Protein AF-A0A382FDY1-F1 (afdb_monomer)

Nearest PDB structures (foldseek):
  7odt-assembly1_a  TM=3.622E-01  e=5.171E+00  Homo sapiens
  6vmi-assembly1_a  TM=3.406E-01  e=9.171E+00  Homo sapiens

Mean predicted aligned error: 8.34 Å

Secondary structure (DSSP, 8-state):
---HHHHHHHEEEEEEE-TTT--EEEEEEEPTTSEEEEEE-TTS-EEEEEESSTT-TTS-GGGGTEEE-TTT--EEE---SS---TTT-GGGT--

Structure (mmCIF, N/CA/C/O backbone):
data_AF-A0A382FDY1-F1
#
_entry.id   AF-A0A382FDY1-F1
#
loop_
_atom_site.group_PDB
_atom_site.id
_atom_site.type_symbol
_atom_site.label_atom_id
_atom_site.label_alt_id
_atom_site.label_comp_id
_atom_site.label_asym_id
_atom_site.label_entity_id
_atom_site.label_seq_id
_atom_site.pdbx_PDB_ins_code
_atom_site.Cartn_x
_atom_site.Cartn_y
_atom_site.Cartn_z
_atom_site.occupancy
_atom_site.B_iso_or_equiv
_atom_site.auth_seq_id
_atom_site.auth_comp_id
_atom_site.auth_asym_id
_atom_site.auth_atom_id
_atom_site.pdbx_PDB_model_num
ATOM 1 N N . MET A 1 1 ? 7.633 8.454 11.822 1.00 66.94 1 MET A N 1
ATOM 2 C CA . MET A 1 1 ? 6.300 8.075 11.308 1.00 66.94 1 MET A CA 1
ATOM 3 C C . MET A 1 1 ? 5.737 9.283 10.586 1.00 66.94 1 MET A C 1
ATOM 5 O O . MET A 1 1 ? 6.012 10.385 11.045 1.00 66.94 1 MET A O 1
ATOM 9 N N . LEU A 1 2 ? 5.038 9.087 9.467 1.00 81.50 2 LEU A N 1
ATOM 10 C CA . LEU A 1 2 ? 4.364 10.179 8.758 1.00 81.50 2 LEU A CA 1
ATOM 11 C C . LEU A 1 2 ? 3.228 10.742 9.616 1.00 81.50 2 LEU A C 1
ATOM 13 O O . LEU A 1 2 ? 2.592 9.990 10.354 1.00 81.50 2 LEU A O 1
ATOM 17 N N . SER A 1 3 ? 2.989 12.044 9.511 1.00 87.31 3 SER A N 1
ATOM 18 C CA . SER A 1 3 ? 1.812 12.695 10.086 1.00 87.31 3 SER A CA 1
ATOM 19 C C . SER A 1 3 ? 0.537 12.318 9.324 1.00 87.31 3 SER A C 1
ATOM 21 O O . SER A 1 3 ? 0.592 11.932 8.154 1.00 87.31 3 SER A O 1
ATOM 23 N N . ASP A 1 4 ? -0.627 12.488 9.954 1.00 85.00 4 ASP A N 1
ATOM 24 C CA . ASP A 1 4 ? -1.921 12.196 9.320 1.00 85.00 4 ASP A CA 1
ATOM 25 C C . ASP A 1 4 ? -2.128 13.011 8.032 1.00 85.00 4 ASP A C 1
ATOM 27 O O . ASP A 1 4 ? -2.573 12.479 7.017 1.00 85.00 4 ASP A O 1
ATOM 31 N N . GLN A 1 5 ? -1.688 14.275 8.015 1.00 86.69 5 GLN A N 1
ATOM 32 C CA . GLN A 1 5 ? -1.743 15.125 6.820 1.00 86.69 5 GLN A CA 1
ATOM 33 C C . GLN A 1 5 ? -0.877 14.587 5.674 1.00 86.69 5 GLN A C 1
ATOM 35 O O . GLN A 1 5 ? -1.263 14.668 4.508 1.00 86.69 5 GLN A O 1
ATOM 40 N N . GLU A 1 6 ? 0.302 14.041 5.974 1.00 89.31 6 GLU A N 1
ATOM 41 C CA . GLU A 1 6 ? 1.164 13.418 4.966 1.00 89.31 6 GLU A CA 1
ATOM 42 C C . GLU A 1 6 ? 0.548 12.116 4.450 1.00 89.31 6 GLU A C 1
ATOM 44 O O . GLU A 1 6 ? 0.539 11.877 3.240 1.00 89.31 6 GLU A O 1
ATOM 49 N N . LEU A 1 7 ? -0.033 11.306 5.340 1.00 89.38 7 LEU A N 1
ATOM 50 C CA . LEU A 1 7 ? -0.730 10.074 4.974 1.00 89.38 7 LEU A CA 1
ATOM 51 C C . LEU A 1 7 ? -1.925 10.355 4.062 1.00 89.38 7 LEU A C 1
ATOM 53 O O . LEU A 1 7 ? -2.046 9.723 3.014 1.00 89.38 7 LEU A O 1
ATOM 57 N N . GLU A 1 8 ? -2.761 11.344 4.367 1.00 88.94 8 GLU A N 1
ATOM 58 C CA . GLU A 1 8 ? -3.900 11.730 3.521 1.00 88.94 8 GLU A CA 1
ATOM 59 C C . GLU A 1 8 ? -3.480 12.164 2.111 1.00 88.94 8 GLU A C 1
ATOM 61 O O . GLU A 1 8 ? -4.222 11.991 1.133 1.00 88.94 8 GLU A O 1
ATOM 66 N N . GLN A 1 9 ? -2.268 12.701 1.953 1.00 89.62 9 GLN A N 1
ATOM 67 C CA . GLN A 1 9 ? -1.763 13.102 0.646 1.00 89.62 9 GLN A CA 1
ATOM 68 C C . GLN A 1 9 ? -1.474 11.911 -0.265 1.00 89.62 9 GLN A C 1
ATOM 70 O O . GLN A 1 9 ? -1.784 12.001 -1.463 1.00 89.62 9 GLN A O 1
ATOM 75 N N . ILE A 1 10 ? -0.931 10.822 0.281 1.00 89.88 10 ILE A N 1
ATOM 76 C CA . ILE A 1 10 ? -0.435 9.670 -0.487 1.00 89.88 10 ILE A CA 1
ATOM 77 C C . ILE A 1 10 ? -1.307 8.418 -0.367 1.00 89.88 10 ILE A C 1
ATOM 79 O O . ILE A 1 10 ? -1.254 7.572 -1.260 1.00 89.88 10 ILE A O 1
ATOM 83 N N . CYS A 1 11 ? -2.159 8.319 0.654 1.00 89.69 11 CYS A N 1
ATOM 84 C CA . CYS A 1 11 ? -2.933 7.126 0.989 1.00 89.69 11 CYS A CA 1
ATOM 85 C C . CYS A 1 11 ? -4.451 7.333 0.905 1.00 89.69 11 CYS A C 1
ATOM 87 O O . CYS A 1 11 ? -4.973 8.447 0.906 1.00 89.69 11 CYS A O 1
ATOM 89 N N . ARG A 1 12 ? -5.169 6.216 0.810 1.00 86.88 12 ARG A N 1
ATOM 90 C CA . ARG A 1 12 ? -6.597 6.079 1.105 1.00 86.88 12 ARG A CA 1
ATOM 91 C C . ARG A 1 12 ? -6.737 5.256 2.381 1.00 86.88 12 ARG A C 1
ATOM 93 O O . ARG A 1 12 ? -5.945 4.337 2.593 1.00 86.88 12 ARG A O 1
ATOM 100 N N . VAL A 1 13 ? -7.745 5.573 3.182 1.00 85.94 13 VAL A N 1
ATOM 101 C CA . VAL A 1 13 ? -8.085 4.820 4.392 1.00 85.94 13 VAL A CA 1
ATOM 102 C C . VAL A 1 13 ? -9.137 3.773 4.042 1.00 85.94 13 VAL A C 1
ATOM 104 O O . VAL A 1 13 ? -10.125 4.086 3.377 1.00 85.94 13 VAL A O 1
ATOM 107 N N . TYR A 1 14 ? -8.912 2.538 4.475 1.00 80.44 14 TYR A N 1
ATOM 108 C CA . TYR A 1 14 ? -9.861 1.438 4.360 1.00 80.44 14 TYR A CA 1
ATOM 109 C C . TYR A 1 14 ? -10.179 0.895 5.745 1.00 80.44 14 TYR A C 1
ATOM 111 O O . TYR A 1 14 ? -9.271 0.614 6.523 1.00 80.44 14 TYR A O 1
ATOM 119 N N . LYS A 1 15 ? -11.465 0.691 6.011 1.00 82.94 15 LYS A N 1
ATOM 120 C CA . LYS A 1 15 ? -11.935 -0.056 7.174 1.00 82.94 15 LYS A CA 1
ATOM 121 C C . LYS A 1 15 ? -11.884 -1.536 6.858 1.00 82.94 15 LYS A C 1
ATOM 123 O O . LYS A 1 15 ? -12.538 -1.979 5.914 1.00 82.94 15 LYS A O 1
ATOM 128 N N . ILE A 1 16 ? -11.089 -2.282 7.615 1.00 78.44 16 ILE A N 1
ATOM 129 C CA . ILE A 1 16 ? -10.927 -3.723 7.421 1.00 78.44 16 ILE A CA 1
ATOM 130 C C . ILE A 1 16 ? -11.220 -4.429 8.732 1.00 78.44 16 ILE A C 1
ATOM 132 O O . ILE A 1 16 ? -10.802 -4.000 9.809 1.00 78.44 16 ILE A O 1
ATOM 136 N N . ILE A 1 17 ? -11.946 -5.534 8.614 1.00 81.94 17 ILE A N 1
ATOM 137 C CA . ILE A 1 17 ? -12.278 -6.411 9.726 1.00 81.94 17 ILE A CA 1
ATOM 138 C C . ILE A 1 17 ? -11.200 -7.488 9.805 1.00 81.94 17 ILE A C 1
ATOM 140 O O . ILE A 1 17 ? -10.919 -8.177 8.825 1.00 81.94 17 ILE A O 1
ATOM 144 N N . CYS A 1 18 ? -10.589 -7.650 10.977 1.00 81.19 18 CYS A N 1
ATOM 145 C CA . CYS A 1 18 ? -9.626 -8.722 11.191 1.00 81.19 18 CYS A CA 1
ATOM 146 C C . CYS A 1 18 ? -10.317 -10.094 11.052 1.00 81.19 18 CYS A C 1
ATOM 148 O O . CYS A 1 18 ? -11.260 -10.361 11.797 1.00 81.19 18 CYS A O 1
ATOM 150 N N . PRO A 1 19 ? -9.831 -11.010 10.195 1.00 77.38 19 PRO A N 1
ATOM 151 C CA . PRO A 1 19 ? -10.480 -12.307 9.999 1.00 77.38 19 PRO A CA 1
ATOM 152 C C . 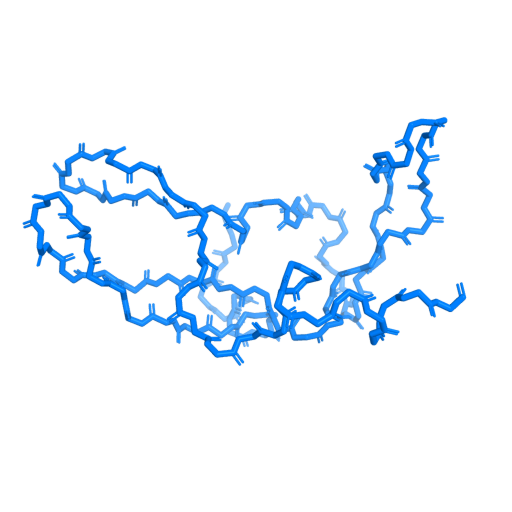PRO A 1 19 ? -10.371 -13.232 11.223 1.00 77.38 19 PRO A C 1
ATOM 154 O O . PRO A 1 19 ? -11.145 -14.173 11.348 1.00 77.38 19 PRO A O 1
ATOM 157 N N . VAL A 1 20 ? -9.424 -12.969 12.133 1.00 79.88 20 VAL A N 1
ATOM 158 C CA . VAL A 1 20 ? -9.170 -13.807 13.315 1.00 79.88 20 VAL A CA 1
ATOM 159 C C . VAL A 1 20 ? -10.015 -13.373 14.510 1.00 79.88 20 VAL A C 1
ATOM 161 O O . VAL A 1 20 ? -10.704 -14.189 15.112 1.00 79.88 20 VAL A O 1
ATOM 164 N N . CYS A 1 21 ? -9.960 -12.091 14.880 1.00 85.69 21 CYS A N 1
ATOM 165 C CA . CYS A 1 21 ? -10.610 -11.584 16.094 1.00 85.69 21 CYS A CA 1
ATOM 166 C C . CYS A 1 2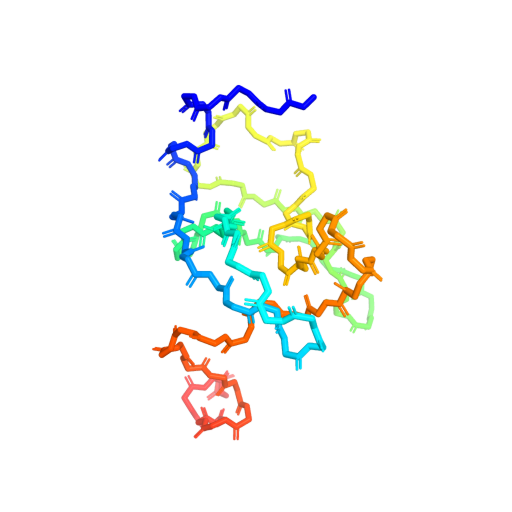1 ? -11.775 -10.621 15.827 1.00 85.69 21 CYS A C 1
ATOM 168 O O . CYS A 1 21 ? -12.325 -10.067 16.782 1.00 85.69 21 CYS A O 1
ATOM 170 N N . GLN A 1 22 ? -12.123 -10.409 14.552 1.00 84.06 22 GLN A N 1
ATOM 171 C CA . GLN A 1 22 ? -13.248 -9.595 14.073 1.00 84.06 22 GLN A CA 1
ATOM 172 C C . GLN A 1 22 ? -13.230 -8.121 14.505 1.00 84.06 22 GLN A C 1
ATOM 174 O O . GLN A 1 22 ? -14.222 -7.416 14.357 1.00 84.06 22 GLN A O 1
ATOM 179 N N . SER A 1 23 ? -12.102 -7.619 15.010 1.00 84.44 23 SER A N 1
ATOM 180 C CA . SER A 1 23 ? -11.949 -6.194 15.300 1.00 84.44 23 SER A CA 1
ATOM 181 C C . SER A 1 23 ? -11.850 -5.390 14.007 1.00 84.44 23 SER A C 1
ATOM 183 O O . SER A 1 23 ? -11.075 -5.754 13.119 1.00 84.44 23 SER A O 1
ATOM 185 N N . GLU A 1 24 ? -12.565 -4.275 13.943 1.00 83.75 24 GLU A N 1
ATOM 186 C CA . GLU A 1 24 ? -12.432 -3.280 12.882 1.00 83.75 24 GLU A CA 1
ATOM 187 C C . GLU A 1 24 ? -11.239 -2.358 13.163 1.00 83.75 24 GLU A C 1
ATOM 189 O O . GLU A 1 24 ? -11.020 -1.942 14.304 1.00 83.75 24 GLU A O 1
ATOM 194 N N . ALA A 1 25 ? -10.462 -2.049 12.127 1.00 81.81 25 ALA A N 1
ATOM 195 C CA . ALA A 1 25 ? -9.413 -1.041 12.184 1.00 81.81 25 ALA A CA 1
ATOM 196 C C . ALA A 1 25 ? -9.287 -0.299 10.848 1.00 81.81 25 ALA A C 1
ATOM 198 O O . ALA A 1 25 ? -9.602 -0.838 9.781 1.00 81.81 25 ALA A O 1
ATOM 199 N N . ASP A 1 26 ? -8.804 0.938 10.936 1.00 85.31 26 ASP A N 1
ATOM 200 C CA . ASP A 1 26 ? -8.496 1.780 9.787 1.00 85.31 26 ASP A CA 1
ATOM 201 C C . ASP A 1 26 ? -7.079 1.482 9.289 1.00 85.31 26 ASP A C 1
ATOM 203 O O . ASP A 1 26 ? -6.109 1.510 10.050 1.00 85.31 26 ASP A O 1
ATOM 207 N N . PHE A 1 27 ? -6.948 1.220 7.991 1.00 83.00 27 PHE A N 1
ATOM 208 C CA . PHE A 1 27 ? -5.673 0.924 7.349 1.00 83.00 27 PHE A CA 1
ATOM 209 C C . PHE A 1 27 ? -5.390 1.876 6.194 1.00 83.00 27 PHE A C 1
ATOM 211 O O . PHE A 1 27 ? -6.218 2.089 5.306 1.00 83.00 27 PHE A O 1
ATOM 218 N N . HIS A 1 28 ? -4.174 2.416 6.189 1.00 86.75 28 HIS A N 1
ATOM 219 C CA . HIS A 1 28 ? -3.683 3.305 5.147 1.00 86.75 28 HIS A CA 1
ATOM 220 C C . HIS A 1 28 ? -3.060 2.499 4.012 1.00 86.75 28 HIS A C 1
ATOM 222 O O . HIS A 1 28 ? -2.116 1.740 4.223 1.00 86.75 28 HIS A O 1
ATOM 228 N N . ARG A 1 29 ? -3.540 2.718 2.789 1.00 84.88 29 ARG A N 1
ATOM 229 C CA . ARG A 1 29 ? -2.951 2.136 1.580 1.00 84.88 29 ARG A CA 1
ATOM 230 C C . ARG A 1 29 ? -2.633 3.213 0.563 1.00 84.88 29 ARG A C 1
ATOM 232 O O . ARG A 1 29 ? -3.440 4.117 0.360 1.00 84.88 29 ARG A O 1
ATOM 239 N N . LEU A 1 30 ? -1.508 3.081 -0.135 1.00 87.81 30 LEU A N 1
ATOM 240 C CA . LEU A 1 30 ? -1.114 4.030 -1.175 1.00 87.81 30 LEU A CA 1
ATOM 241 C C . LEU A 1 30 ? -2.194 4.204 -2.248 1.00 87.81 30 LEU A C 1
ATOM 243 O O . LEU A 1 30 ? -2.816 3.247 -2.719 1.00 87.81 30 LEU A O 1
ATOM 247 N N . LYS A 1 31 ? -2.388 5.455 -2.669 1.00 87.06 31 LYS A N 1
ATOM 248 C CA . LYS A 1 31 ? -3.159 5.801 -3.863 1.00 87.06 31 LYS A CA 1
ATOM 249 C C . LYS A 1 31 ? -2.503 5.164 -5.089 1.00 87.06 31 LYS A C 1
ATOM 251 O O . LYS A 1 31 ? -1.302 4.892 -5.123 1.00 87.06 31 LYS A O 1
ATOM 256 N N . ARG A 1 32 ? -3.313 4.942 -6.123 1.00 81.56 32 ARG A N 1
ATOM 257 C CA . ARG A 1 32 ? -2.850 4.392 -7.398 1.00 81.56 32 ARG A CA 1
ATOM 258 C C . ARG A 1 32 ? -1.665 5.203 -7.931 1.00 81.56 32 ARG A C 1
ATOM 260 O O . ARG A 1 32 ? -1.736 6.425 -7.954 1.00 81.56 32 ARG A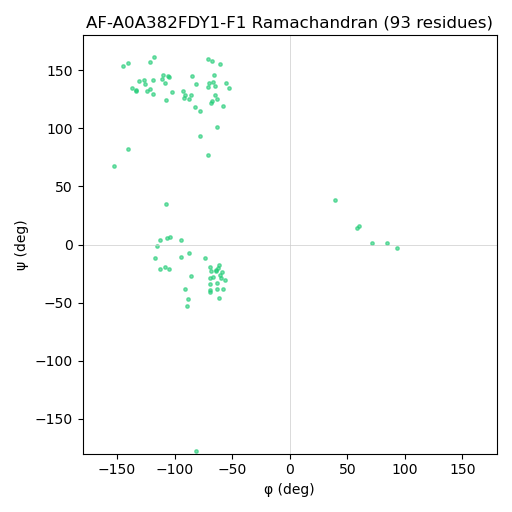 O 1
ATOM 267 N N . ASP A 1 33 ? -0.631 4.499 -8.397 1.00 82.00 33 ASP A N 1
ATOM 268 C CA . ASP A 1 33 ? 0.553 5.076 -9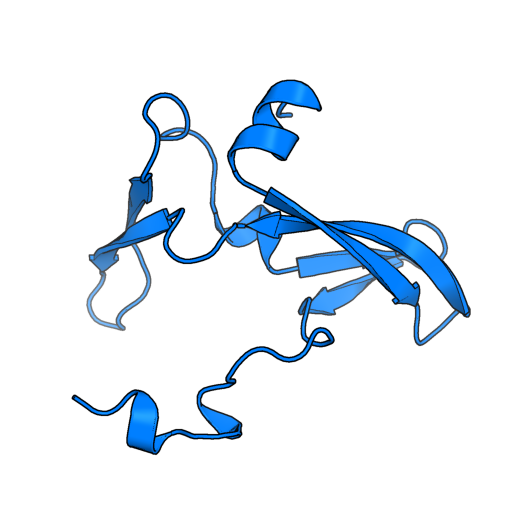.047 1.00 82.00 33 ASP A CA 1
ATOM 269 C C . ASP A 1 33 ? 1.362 6.064 -8.185 1.00 82.00 33 ASP A C 1
ATOM 271 O O . ASP A 1 33 ? 2.229 6.764 -8.706 1.00 82.00 33 ASP A O 1
ATOM 275 N N . MET A 1 34 ? 1.134 6.076 -6.865 1.00 89.31 34 MET A N 1
ATOM 276 C CA . MET A 1 34 ? 1.796 7.000 -5.944 1.00 89.31 34 MET A CA 1
ATOM 277 C C . MET A 1 34 ? 3.290 6.710 -5.768 1.00 89.31 34 MET A C 1
ATOM 279 O O . MET A 1 34 ? 4.076 7.639 -5.612 1.00 89.31 34 MET A O 1
ATOM 283 N N . ALA A 1 35 ? 3.685 5.439 -5.824 1.00 89.38 35 ALA A N 1
ATOM 284 C CA . ALA A 1 35 ? 5.077 5.010 -5.815 1.00 89.38 35 ALA A CA 1
ATOM 285 C C . ALA A 1 35 ? 5.288 3.958 -6.907 1.00 89.38 35 ALA A C 1
ATOM 287 O O . ALA A 1 35 ? 4.494 3.024 -7.045 1.00 89.38 35 ALA A O 1
ATOM 288 N N . ARG A 1 36 ? 6.353 4.107 -7.698 1.00 87.06 36 ARG A N 1
ATOM 289 C CA . ARG A 1 36 ? 6.733 3.153 -8.751 1.00 87.06 36 ARG A CA 1
ATOM 290 C C . ARG A 1 36 ? 8.208 2.807 -8.647 1.00 87.06 36 ARG A C 1
ATOM 292 O O . ARG A 1 36 ? 9.029 3.686 -8.398 1.00 87.06 36 ARG A O 1
ATOM 299 N N . ALA A 1 37 ? 8.543 1.541 -8.867 1.00 87.75 37 ALA A N 1
ATOM 300 C CA . ALA A 1 37 ? 9.930 1.115 -8.964 1.00 87.75 37 ALA A CA 1
ATOM 301 C C . ALA A 1 37 ? 10.583 1.759 -10.197 1.00 87.75 37 ALA A C 1
ATOM 303 O O . ALA A 1 37 ? 10.036 1.688 -11.297 1.00 87.75 37 ALA A O 1
ATOM 304 N N . VAL A 1 38 ? 11.738 2.394 -10.010 1.00 90.25 38 VAL A N 1
ATOM 305 C CA . VAL A 1 38 ? 12.544 2.970 -11.106 1.00 90.25 38 VAL A CA 1
ATOM 306 C C . VAL A 1 38 ? 13.864 2.244 -11.306 1.00 90.25 38 VAL A C 1
ATOM 308 O O . VAL A 1 38 ? 14.441 2.299 -12.386 1.00 90.25 38 VAL A O 1
ATOM 311 N N . LYS A 1 39 ? 14.326 1.534 -10.277 1.00 89.31 39 LYS A N 1
ATOM 312 C CA . LYS A 1 39 ? 15.464 0.629 -10.362 1.00 89.31 39 LYS A CA 1
ATOM 313 C C . LYS A 1 39 ? 15.079 -0.673 -9.688 1.00 89.31 39 LYS A C 1
ATOM 315 O O . LYS A 1 39 ? 14.560 -0.644 -8.573 1.00 89.31 39 LYS A O 1
ATOM 320 N N . THR A 1 40 ? 15.347 -1.786 -10.351 1.00 89.88 40 THR A N 1
ATOM 321 C CA . THR A 1 40 ? 15.133 -3.132 -9.821 1.00 89.88 40 THR A CA 1
ATOM 322 C C . THR A 1 40 ? 16.443 -3.903 -9.815 1.00 89.88 40 THR A C 1
ATOM 324 O O . THR A 1 40 ? 17.373 -3.569 -10.553 1.00 89.88 40 THR A O 1
ATOM 327 N N . ALA A 1 41 ? 16.534 -4.917 -8.968 1.00 89.31 41 ALA A N 1
ATOM 328 C CA . ALA A 1 41 ? 17.611 -5.889 -9.034 1.00 89.31 41 ALA A CA 1
ATOM 329 C C . ALA A 1 41 ? 17.345 -6.962 -10.099 1.00 89.31 41 ALA A C 1
ATOM 331 O O . ALA A 1 41 ? 16.347 -6.905 -10.821 1.00 89.31 41 ALA A O 1
ATOM 332 N N . GLY A 1 42 ? 18.262 -7.928 -10.206 1.00 83.44 42 GLY A N 1
ATOM 333 C CA . GLY A 1 42 ? 18.227 -8.977 -11.229 1.00 83.44 42 GLY A CA 1
ATOM 334 C C . GLY A 1 42 ? 17.029 -9.928 -11.139 1.00 83.44 42 GLY A C 1
ATOM 335 O O . GLY A 1 42 ? 16.650 -10.510 -12.147 1.00 83.44 42 GLY A O 1
ATOM 336 N N . ASP A 1 43 ? 16.404 -10.051 -9.971 1.00 87.25 43 ASP A N 1
ATOM 337 C CA . ASP A 1 43 ? 15.175 -10.824 -9.733 1.00 87.25 43 ASP A CA 1
ATOM 338 C C . ASP A 1 43 ? 13.894 -9.970 -9.832 1.00 87.25 43 ASP A C 1
ATOM 340 O O . ASP A 1 43 ? 12.792 -10.450 -9.573 1.00 87.25 43 ASP A O 1
ATOM 344 N N . GL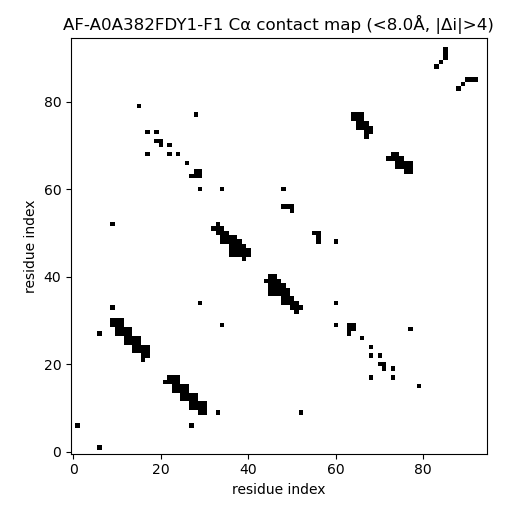Y A 1 44 ? 14.029 -8.693 -10.198 1.00 77.00 44 GLY A N 1
ATOM 345 C CA . GLY A 1 44 ? 12.917 -7.758 -10.303 1.00 77.00 44 GLY A CA 1
ATOM 346 C C . GLY A 1 44 ? 12.522 -7.074 -8.992 1.00 77.00 44 GLY A C 1
ATOM 347 O O . GLY A 1 44 ? 11.600 -6.252 -9.024 1.00 77.00 44 GLY A O 1
ATOM 348 N N . TYR A 1 45 ? 13.200 -7.319 -7.857 1.00 81.25 45 TYR A N 1
ATOM 349 C CA . TYR A 1 45 ? 12.866 -6.597 -6.624 1.00 81.25 45 TYR A CA 1
ATOM 350 C C . TYR A 1 45 ? 13.163 -5.091 -6.774 1.00 81.25 45 TYR A C 1
ATOM 352 O O . TYR A 1 45 ? 14.220 -4.724 -7.296 1.00 81.25 45 TYR A O 1
ATOM 360 N N . PRO A 1 46 ? 12.280 -4.182 -6.315 1.00 85.12 46 PRO A N 1
ATOM 361 C CA . PRO A 1 46 ? 12.547 -2.746 -6.369 1.00 85.12 46 PRO A CA 1
ATOM 362 C C . PRO A 1 46 ? 13.684 -2.322 -5.433 1.00 85.12 46 PRO A C 1
ATOM 364 O O . PRO A 1 46 ? 13.613 -2.528 -4.221 1.00 85.12 46 PRO A O 1
ATOM 367 N N . LEU A 1 47 ? 14.70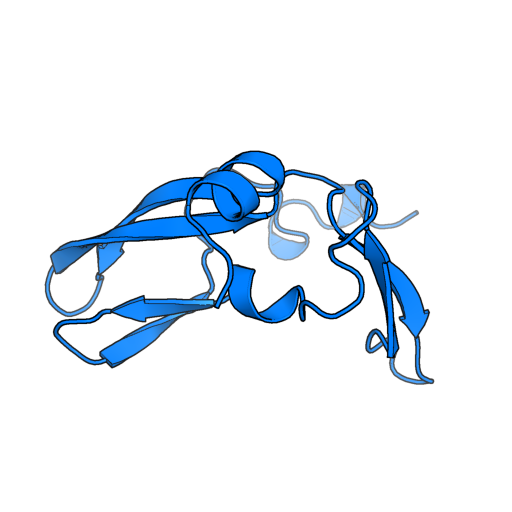4 -1.681 -6.001 1.00 87.12 47 LEU A N 1
ATOM 368 C CA . LEU A 1 47 ? 15.821 -1.049 -5.294 1.00 87.12 47 LEU A CA 1
ATOM 369 C C . LEU A 1 47 ? 15.547 0.420 -4.976 1.00 87.12 47 LEU A C 1
ATOM 371 O O . LEU A 1 47 ? 15.957 0.921 -3.935 1.00 87.12 47 LEU A O 1
ATOM 375 N N . VAL A 1 48 ? 14.897 1.120 -5.905 1.00 88.69 48 VAL A N 1
ATOM 376 C CA . VAL A 1 48 ? 14.598 2.548 -5.782 1.00 88.69 48 VAL A CA 1
ATOM 377 C C . VAL A 1 48 ? 13.177 2.786 -6.254 1.00 88.69 48 VAL A C 1
ATOM 379 O O . VAL A 1 48 ? 12.777 2.300 -7.319 1.00 88.69 48 VAL A O 1
ATOM 382 N N . TYR A 1 49 ? 12.441 3.575 -5.480 1.00 89.25 49 TYR A N 1
ATOM 383 C CA . TYR A 1 49 ? 11.111 4.043 -5.830 1.00 89.25 49 TYR A CA 1
ATOM 384 C C . TYR A 1 49 ? 11.150 5.513 -6.218 1.00 89.25 49 TYR A C 1
ATOM 386 O O . TYR A 1 49 ? 11.904 6.299 -5.654 1.00 89.25 49 TYR A O 1
ATOM 394 N N . LYS A 1 50 ? 10.303 5.878 -7.173 1.00 90.69 50 LYS A N 1
ATOM 395 C CA . LYS A 1 50 ? 9.959 7.263 -7.468 1.00 90.69 50 LYS A CA 1
ATOM 396 C C . LYS A 1 50 ? 8.546 7.519 -6.980 1.00 90.69 50 LYS A C 1
ATOM 398 O O . LYS A 1 50 ? 7.612 6.825 -7.397 1.00 90.69 50 LYS A O 1
ATOM 403 N N . TRP A 1 51 ? 8.407 8.529 -6.135 1.00 92.62 51 TRP A N 1
ATOM 404 C CA . TRP A 1 51 ? 7.119 9.002 -5.660 1.00 92.62 51 TRP A CA 1
ATOM 405 C C . TRP A 1 51 ? 6.498 9.990 -6.649 1.00 92.62 51 TRP A C 1
ATOM 407 O O . TRP A 1 51 ? 7.191 10.764 -7.312 1.00 92.62 51 TRP A O 1
ATOM 417 N N . GLN A 1 52 ? 5.172 9.955 -6.775 1.00 90.00 52 GLN A N 1
ATOM 418 C CA . GLN A 1 52 ? 4.423 10.910 -7.592 1.00 90.00 52 GLN A CA 1
ATOM 419 C C . GLN A 1 52 ? 4.448 12.315 -6.970 1.00 90.00 52 GLN A C 1
ATOM 421 O O . GLN A 1 52 ? 4.369 13.311 -7.689 1.00 90.00 52 GLN A O 1
ATOM 426 N N . LYS A 1 53 ? 4.564 12.391 -5.640 1.00 88.94 53 LYS A N 1
ATOM 427 C CA . LYS A 1 53 ? 4.746 13.631 -4.887 1.00 88.94 53 LYS A CA 1
ATOM 428 C C . LYS A 1 53 ? 6.170 13.715 -4.330 1.00 88.94 53 LYS A C 1
ATOM 430 O O . LYS A 1 53 ? 6.671 12.703 -3.845 1.00 88.94 53 LYS A O 1
ATOM 435 N N . PRO A 1 54 ? 6.807 14.896 -4.369 1.00 87.88 54 PRO A N 1
ATOM 436 C CA . PRO A 1 54 ? 8.107 15.095 -3.738 1.00 87.88 54 PRO A CA 1
ATOM 437 C C . PRO A 1 54 ? 7.993 14.999 -2.210 1.00 87.88 54 PRO A C 1
ATOM 439 O O . PRO A 1 54 ? 6.918 15.224 -1.655 1.00 87.88 54 PRO A O 1
ATOM 442 N N . GLY A 1 55 ? 9.107 14.701 -1.537 1.00 88.50 55 GLY A N 1
ATOM 443 C CA . GLY A 1 55 ? 9.195 14.702 -0.069 1.00 88.50 55 GLY A CA 1
ATOM 444 C C . GLY A 1 55 ? 8.946 13.349 0.602 1.00 88.50 55 GLY A C 1
ATOM 445 O O . GLY A 1 55 ? 9.105 13.241 1.811 1.00 88.50 55 GLY A O 1
ATOM 446 N N . PHE A 1 56 ? 8.622 12.308 -0.169 1.00 89.88 56 PHE A N 1
ATOM 447 C CA . PHE A 1 56 ? 8.377 10.953 0.343 1.00 89.88 56 PHE A CA 1
ATOM 448 C C . PHE A 1 56 ? 9.517 9.971 0.032 1.00 89.88 56 PHE A C 1
ATOM 450 O O . PHE A 1 56 ? 9.405 8.788 0.329 1.00 89.88 56 PHE A O 1
ATOM 457 N N . ASP A 1 57 ? 10.634 10.437 -0.536 1.00 86.44 57 ASP A N 1
ATOM 458 C CA . ASP A 1 57 ? 11.738 9.583 -1.007 1.00 86.44 57 ASP A CA 1
ATOM 459 C C . ASP A 1 57 ? 12.414 8.756 0.105 1.00 86.44 57 ASP A C 1
ATOM 461 O O . ASP A 1 57 ? 13.044 7.739 -0.178 1.00 86.44 57 ASP A O 1
ATOM 465 N N . SER A 1 58 ? 12.258 9.157 1.371 1.00 86.50 58 SER A N 1
ATOM 466 C CA . SER A 1 58 ? 12.735 8.425 2.554 1.00 86.50 58 SER A CA 1
ATOM 467 C C . SER A 1 58 ? 11.740 7.389 3.097 1.00 86.50 58 SER A C 1
ATOM 469 O O . SER A 1 58 ? 12.078 6.633 4.009 1.00 86.50 58 SER A O 1
ATOM 471 N N . VAL A 1 59 ? 10.516 7.347 2.569 1.00 88.31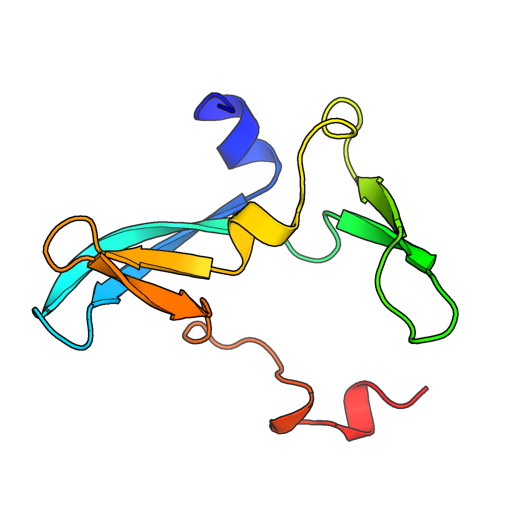 59 VAL A N 1
ATOM 472 C CA . VAL A 1 59 ? 9.452 6.442 3.012 1.00 88.31 59 VAL A CA 1
ATOM 473 C C . VAL A 1 59 ? 9.518 5.153 2.202 1.00 88.31 59 VAL A C 1
ATOM 475 O O . VAL A 1 59 ? 9.507 5.191 0.973 1.00 88.31 59 VAL A O 1
ATOM 478 N N . ASP A 1 60 ? 9.531 4.002 2.881 1.00 87.31 60 ASP A N 1
ATOM 479 C CA . ASP A 1 60 ? 9.424 2.700 2.217 1.00 87.31 60 ASP A CA 1
ATOM 480 C C . ASP A 1 60 ? 7.959 2.422 1.826 1.00 87.31 60 ASP A C 1
ATOM 482 O O . ASP A 1 60 ? 7.113 2.242 2.711 1.00 87.31 60 ASP A O 1
ATOM 486 N N . PRO A 1 61 ? 7.626 2.328 0.522 1.00 86.69 61 PRO A N 1
ATOM 487 C CA . PRO A 1 61 ? 6.266 2.040 0.073 1.00 86.69 61 PRO A CA 1
ATOM 488 C C . PRO A 1 61 ? 5.713 0.708 0.591 1.00 86.69 61 PRO A C 1
ATOM 490 O O . PRO A 1 61 ? 4.494 0.552 0.671 1.00 86.69 61 PRO A O 1
ATOM 493 N N . LYS A 1 62 ? 6.576 -0.256 0.947 1.00 82.81 62 LYS A N 1
ATOM 494 C CA . LYS A 1 62 ? 6.162 -1.586 1.429 1.00 82.81 62 LYS A CA 1
ATOM 495 C C . LYS A 1 62 ? 5.328 -1.518 2.710 1.00 82.81 62 LYS A C 1
ATOM 497 O O . LYS A 1 62 ? 4.472 -2.374 2.920 1.00 82.81 62 LYS A O 1
ATOM 502 N N . GLN A 1 63 ? 5.511 -0.466 3.511 1.00 83.75 63 GLN A N 1
ATOM 503 C CA . GLN A 1 63 ? 4.776 -0.240 4.760 1.00 83.75 63 GLN A CA 1
ATOM 504 C C . GLN A 1 63 ? 3.257 -0.092 4.560 1.00 83.75 63 GLN A C 1
ATOM 506 O O . GLN A 1 63 ? 2.503 -0.247 5.512 1.00 83.75 63 GLN A O 1
ATOM 511 N N . PHE A 1 64 ? 2.799 0.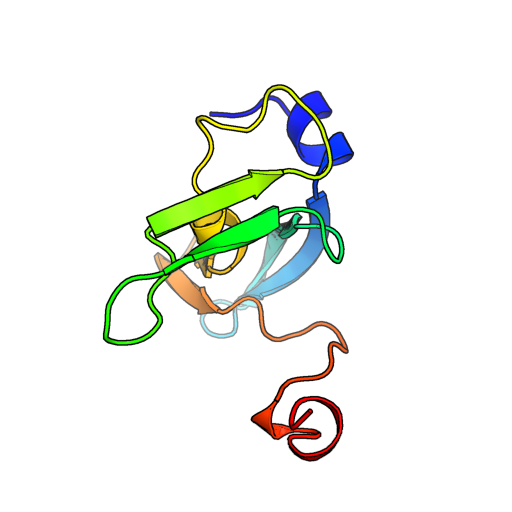172 3.332 1.00 85.56 64 PHE A N 1
ATOM 512 C CA . PHE A 1 64 ? 1.386 0.396 3.009 1.00 85.56 64 PHE A CA 1
ATOM 513 C C . PHE A 1 64 ? 0.701 -0.791 2.318 1.00 85.56 64 PHE A C 1
ATOM 515 O O . PHE A 1 64 ? -0.425 -0.649 1.838 1.00 85.56 64 PHE A O 1
ATOM 522 N N . PHE A 1 65 ? 1.381 -1.934 2.187 1.00 77.81 65 PHE A N 1
ATOM 523 C CA . PHE A 1 65 ? 0.818 -3.140 1.563 1.00 77.81 65 PHE A CA 1
ATOM 524 C C . PHE A 1 65 ? 0.435 -4.218 2.577 1.00 77.81 65 PHE A C 1
ATOM 526 O O . PHE A 1 65 ? -0.415 -5.053 2.274 1.00 77.81 65 PHE A O 1
ATOM 533 N N . MET A 1 66 ? 1.010 -4.167 3.778 1.00 77.38 66 MET A N 1
ATOM 534 C CA . MET A 1 66 ? 0.667 -5.059 4.878 1.00 77.38 66 MET A CA 1
ATOM 535 C C . MET A 1 66 ? -0.041 -4.301 5.990 1.00 77.38 66 MET A C 1
ATOM 537 O O . MET A 1 66 ? 0.306 -3.169 6.321 1.00 77.38 66 MET A O 1
ATOM 541 N N . ALA A 1 67 ? -1.015 -4.966 6.589 1.00 77.06 67 ALA A N 1
ATOM 542 C CA . ALA A 1 67 ? -1.729 -4.512 7.764 1.00 77.06 67 ALA A CA 1
ATOM 543 C C . ALA A 1 67 ? -1.510 -5.498 8.903 1.00 77.06 67 ALA A C 1
ATOM 545 O O . ALA A 1 67 ? -1.519 -6.705 8.681 1.00 77.06 67 ALA A O 1
ATOM 546 N N . ALA A 1 68 ? -1.359 -4.984 10.122 1.00 82.25 68 ALA A N 1
ATOM 547 C CA . ALA A 1 68 ? -1.319 -5.790 11.333 1.00 82.25 68 ALA A CA 1
ATOM 548 C C . ALA A 1 68 ? -2.477 -5.399 12.255 1.00 82.25 68 ALA A C 1
ATOM 550 O O . ALA A 1 68 ? -2.687 -4.222 12.548 1.00 82.25 68 ALA A O 1
ATOM 551 N N . CYS A 1 69 ? -3.235 -6.389 12.719 1.00 81.75 69 CYS A N 1
ATOM 552 C CA . CYS A 1 69 ? -4.285 -6.184 13.705 1.00 81.75 69 CYS A CA 1
ATOM 553 C C . CYS A 1 69 ? -3.665 -5.808 15.057 1.00 81.75 69 CYS A C 1
ATOM 555 O O . CYS A 1 69 ? -2.924 -6.596 15.642 1.00 81.75 69 CYS A O 1
ATOM 557 N N . SER A 1 70 ? -4.035 -4.649 15.602 1.00 81.69 70 SER A N 1
ATOM 558 C CA . SER A 1 70 ? -3.556 -4.179 16.910 1.00 81.69 70 SER A CA 1
ATOM 559 C C . SER A 1 70 ? -3.996 -5.060 18.086 1.00 81.69 70 SER A C 1
ATOM 561 O O . SER A 1 70 ? -3.355 -5.046 19.132 1.00 81.69 70 SER A O 1
ATOM 563 N N . LYS A 1 71 ? -5.077 -5.838 17.926 1.00 84.06 71 LYS A N 1
ATOM 564 C CA . LYS A 1 71 ? -5.641 -6.684 18.988 1.00 84.06 71 LYS A CA 1
ATOM 565 C C . LYS A 1 71 ? -5.025 -8.081 19.051 1.00 84.06 71 LYS A C 1
ATOM 567 O O . LYS A 1 71 ? -4.732 -8.557 20.139 1.00 84.06 71 LYS A O 1
ATOM 572 N N . CYS A 1 72 ? -4.891 -8.765 17.913 1.00 84.69 72 CYS A N 1
ATOM 573 C CA . CYS A 1 72 ? -4.413 -10.156 17.875 1.00 84.69 72 CYS A CA 1
ATOM 574 C C . CYS A 1 72 ? -3.071 -10.336 17.157 1.00 84.69 72 CYS A C 1
ATOM 576 O O . CYS A 1 72 ? -2.587 -11.459 17.057 1.00 84.69 72 CYS A O 1
ATOM 578 N N . GLY A 1 73 ? -2.480 -9.261 16.629 1.00 81.88 73 GLY A N 1
ATOM 579 C CA . GLY A 1 73 ? -1.199 -9.308 15.925 1.00 81.88 73 GLY A CA 1
ATOM 580 C C . GLY A 1 73 ? -1.250 -9.977 14.550 1.00 81.88 73 GLY A C 1
ATOM 581 O O . GLY A 1 73 ? -0.216 -10.072 13.898 1.00 81.88 73 GLY A O 1
ATOM 582 N N . PHE A 1 74 ? -2.424 -10.429 14.089 1.00 78.31 74 PHE A N 1
ATOM 583 C CA . PHE A 1 74 ? -2.571 -11.011 12.757 1.00 78.31 74 PHE A CA 1
ATOM 584 C C . PHE A 1 74 ? -2.124 -10.005 11.693 1.00 78.31 74 PHE A C 1
ATOM 586 O O . PHE A 1 74 ? -2.707 -8.923 11.589 1.00 78.31 74 PHE A O 1
ATOM 593 N N . ALA A 1 75 ? -1.101 -10.375 10.924 1.00 77.25 75 ALA A N 1
ATOM 594 C CA . ALA A 1 75 ? -0.607 -9.606 9.796 1.00 77.25 75 ALA A CA 1
ATOM 595 C C . ALA A 1 75 ? -1.109 -10.224 8.491 1.00 77.25 75 ALA A C 1
ATOM 597 O O . ALA A 1 75 ? -0.991 -11.430 8.284 1.00 77.25 75 ALA A O 1
ATOM 598 N N . GLY A 1 76 ? -1.661 -9.392 7.617 1.00 71.69 76 GLY A N 1
ATOM 599 C CA . GLY A 1 76 ? -2.155 -9.804 6.312 1.00 71.69 76 GLY A CA 1
ATOM 600 C C . GLY A 1 76 ? -1.825 -8.767 5.252 1.00 71.69 76 GLY A C 1
ATOM 601 O O . GLY A 1 76 ? -1.618 -7.587 5.552 1.00 71.69 76 GLY A O 1
ATOM 602 N N . GLU A 1 77 ? -1.776 -9.208 4.002 1.00 71.81 77 GLU A N 1
ATOM 603 C CA . GLU A 1 77 ? -1.778 -8.283 2.878 1.00 71.81 77 GLU A CA 1
ATOM 604 C C . GLU A 1 77 ? -3.129 -7.565 2.826 1.00 71.81 77 GLU A C 1
ATOM 606 O O . GLU A 1 77 ? -4.190 -8.141 3.084 1.00 71.81 77 GLU A O 1
ATOM 611 N N . LEU A 1 78 ? -3.095 -6.271 2.519 1.00 68.56 78 LEU A N 1
ATOM 612 C CA . LEU A 1 78 ? -4.295 -5.478 2.290 1.00 68.56 78 LEU A CA 1
ATOM 613 C C . LEU A 1 78 ? -4.916 -5.911 0.951 1.00 68.56 78 LEU A C 1
ATOM 615 O O . LEU A 1 78 ? -4.747 -5.240 -0.061 1.00 68.56 78 LEU A O 1
ATOM 619 N N . ASP A 1 79 ? -5.599 -7.051 0.908 1.00 57.16 79 ASP A N 1
ATOM 620 C CA . ASP A 1 79 ? -6.107 -7.662 -0.332 1.00 57.16 79 ASP A CA 1
ATOM 621 C C . ASP A 1 79 ? -7.562 -7.293 -0.679 1.00 57.16 79 ASP A C 1
ATOM 623 O O . ASP A 1 79 ? -8.024 -7.529 -1.798 1.00 57.16 79 ASP A O 1
ATOM 627 N N . ASP A 1 80 ? -8.286 -6.660 0.248 1.00 50.44 80 ASP A N 1
ATOM 628 C CA . ASP A 1 80 ? -9.749 -6.795 0.312 1.00 50.44 80 ASP A CA 1
ATOM 629 C C . ASP A 1 80 ? -10.572 -5.569 -0.131 1.00 50.44 80 ASP A C 1
ATOM 631 O O . ASP A 1 80 ? -11.631 -5.263 0.406 1.00 50.44 80 ASP A O 1
ATOM 635 N N . ALA A 1 81 ? -10.104 -4.823 -1.134 1.00 43.91 81 ALA A N 1
ATOM 636 C CA . ALA A 1 81 ? -10.906 -3.737 -1.707 1.00 43.91 81 ALA A CA 1
ATOM 637 C C . ALA A 1 81 ? -10.760 -3.665 -3.229 1.00 43.91 81 ALA A C 1
ATOM 639 O O . ALA A 1 81 ? -9.975 -2.872 -3.743 1.00 43.91 81 ALA A O 1
ATOM 640 N N . ASN A 1 82 ? -11.514 -4.508 -3.948 1.00 44.81 82 ASN A N 1
ATOM 641 C CA . ASN A 1 82 ? -11.860 -4.380 -5.377 1.00 44.81 82 ASN A CA 1
ATOM 642 C C . ASN A 1 82 ? -10.749 -3.869 -6.322 1.00 44.81 82 ASN A C 1
ATOM 644 O O . ASN A 1 82 ? -11.017 -3.124 -7.267 1.00 44.81 82 ASN A O 1
ATOM 648 N N . TYR A 1 83 ? -9.498 -4.274 -6.104 1.00 45.06 83 TYR A N 1
ATOM 649 C CA . TYR A 1 83 ? -8.398 -3.947 -7.002 1.00 45.06 83 TYR A CA 1
ATOM 650 C C . TYR A 1 83 ? -8.015 -5.161 -7.840 1.00 45.06 83 TY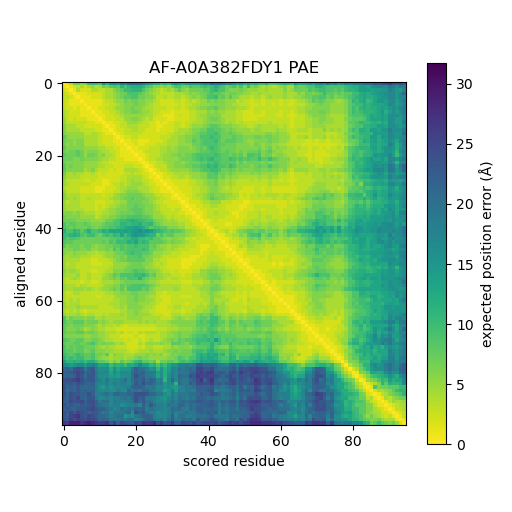R A C 1
ATOM 652 O O . TYR A 1 83 ? -8.086 -6.309 -7.399 1.00 45.06 83 TYR A O 1
ATOM 660 N N . ARG A 1 84 ? -7.638 -4.890 -9.091 1.00 46.41 84 ARG A N 1
ATOM 661 C CA . ARG A 1 84 ? -7.207 -5.897 -10.059 1.00 46.41 84 ARG A CA 1
ATOM 662 C C . ARG A 1 84 ? -5.928 -6.558 -9.547 1.00 46.41 84 ARG A C 1
ATOM 664 O O . ARG A 1 84 ? -4.841 -5.996 -9.640 1.00 46.41 84 ARG A O 1
ATOM 671 N N . GLN A 1 85 ? -6.078 -7.749 -8.986 1.00 48.47 85 GLN A N 1
ATOM 672 C CA . GLN A 1 85 ? -4.964 -8.647 -8.733 1.00 48.47 85 GLN A CA 1
ATOM 673 C C . GLN A 1 85 ? -4.476 -9.167 -10.087 1.00 48.47 85 GLN A C 1
ATOM 675 O O . GLN A 1 85 ? -5.295 -9.530 -10.935 1.00 48.47 85 GLN A O 1
ATOM 680 N N . ALA A 1 86 ? -3.160 -9.262 -10.285 1.00 48.41 86 ALA A N 1
ATOM 681 C CA . ALA A 1 86 ? -2.625 -9.976 -11.442 1.00 48.41 86 ALA A CA 1
ATOM 682 C C . ALA A 1 86 ? -3.146 -11.426 -11.469 1.00 48.41 86 ALA A C 1
ATOM 684 O O . ALA A 1 86 ? -3.412 -11.944 -12.537 1.00 48.41 86 ALA A O 1
ATOM 685 N N . GLY A 1 87 ? -3.422 -12.046 -10.315 1.00 51.56 87 GLY A N 1
ATOM 686 C CA . GLY A 1 87 ? -4.101 -13.348 -10.258 1.00 51.56 87 GLY A CA 1
ATOM 687 C C . GLY A 1 87 ? -5.565 -13.336 -10.728 1.00 51.56 87 GLY A C 1
ATOM 688 O O . GLY A 1 87 ? -6.042 -14.342 -11.238 1.00 51.56 87 GLY A O 1
ATOM 689 N N . LYS A 1 88 ? -6.276 -12.204 -10.608 1.00 54.09 88 LYS A N 1
ATOM 690 C CA . LYS A 1 88 ? -7.676 -12.050 -11.055 1.00 54.09 88 LYS A CA 1
ATOM 691 C C . LYS A 1 88 ? -7.798 -11.669 -12.534 1.00 54.09 88 LYS A C 1
ATOM 693 O O . LYS A 1 88 ? -8.824 -11.951 -13.141 1.00 54.09 88 LYS A O 1
ATOM 698 N N . ALA A 1 89 ? -6.793 -11.001 -13.104 1.00 54.94 89 ALA A N 1
ATOM 699 C CA . ALA A 1 89 ? -6.768 -10.609 -14.516 1.00 54.94 89 ALA A CA 1
ATOM 700 C C . ALA A 1 89 ? -5.321 -10.495 -15.045 1.00 54.94 89 ALA A C 1
ATOM 702 O O . ALA A 1 89 ? -4.866 -9.385 -15.336 1.00 54.94 89 ALA A O 1
ATOM 703 N N . PRO A 1 90 ? -4.579 -11.610 -15.161 1.00 58.09 90 PRO A N 1
ATOM 704 C CA . PRO A 1 90 ? -3.145 -11.597 -15.481 1.00 58.09 90 PRO A CA 1
ATOM 705 C C . PRO A 1 90 ? -2.852 -11.006 -16.860 1.00 58.09 90 PRO A C 1
ATOM 707 O O . PRO A 1 90 ? -1.856 -10.304 -17.041 1.00 58.09 90 PRO A O 1
ATOM 710 N N . ASP A 1 91 ? -3.762 -11.206 -17.810 1.00 66.38 91 ASP A N 1
ATOM 711 C CA . ASP A 1 91 ? -3.623 -10.723 -19.184 1.00 66.38 91 ASP A CA 1
ATOM 712 C C . ASP A 1 91 ? -3.699 -9.193 -19.291 1.00 66.38 91 ASP A C 1
ATOM 714 O O . ASP A 1 91 ? -3.137 -8.609 -20.208 1.00 66.38 91 ASP A O 1
ATOM 718 N N . ALA A 1 92 ? -4.312 -8.509 -18.317 1.00 55.16 92 ALA A N 1
ATOM 719 C CA . ALA A 1 92 ? -4.337 -7.044 -18.279 1.00 55.16 92 ALA A CA 1
ATOM 720 C C . ALA A 1 92 ? -2.981 -6.422 -17.885 1.00 55.16 92 ALA A C 1
ATOM 722 O O . ALA A 1 92 ? -2.812 -5.204 -17.998 1.00 55.16 92 ALA A O 1
ATOM 723 N N . TYR A 1 93 ? -2.043 -7.240 -17.395 1.00 51.72 93 TYR A N 1
ATOM 724 C CA . TYR A 1 93 ? -0.735 -6.821 -16.883 1.00 51.72 93 TYR A CA 1
ATOM 725 C C . TYR A 1 93 ? 0.445 -7.374 -17.682 1.00 51.72 93 TYR A C 1
ATOM 727 O O . TYR A 1 93 ? 1.564 -6.894 -17.507 1.00 51.72 93 TYR A O 1
ATOM 735 N N . ARG A 1 94 ? 0.208 -8.338 -18.578 1.00 53.53 94 ARG A N 1
ATOM 736 C CA . ARG A 1 94 ? 1.174 -8.751 -19.598 1.00 53.53 94 ARG A CA 1
ATOM 737 C C . ARG A 1 94 ? 1.152 -7.716 -20.726 1.00 53.53 94 ARG A C 1
ATOM 739 O O . ARG A 1 94 ? 0.298 -7.775 -21.604 1.00 53.53 94 ARG A O 1
ATOM 746 N N . LYS A 1 95 ? 2.043 -6.730 -20.655 1.00 50.59 95 LYS A N 1
ATOM 747 C CA . LYS A 1 95 ? 2.463 -5.951 -21.826 1.00 50.59 95 LYS A CA 1
ATOM 748 C C . LYS A 1 95 ? 3.771 -6.509 -22.348 1.00 50.59 95 LYS A C 1
ATOM 750 O O . LYS A 1 95 ? 4.621 -6.833 -21.491 1.00 50.59 95 LYS A O 1
#

Radius of gyration: 14.93 Å; Cα contacts (8 Å, |Δi|>4): 114; chains: 1; bounding box: 32×29×41 Å

Foldseek 3Di:
DDDPVRLVVFWDWDWDQDPPPRDTDIATAGDPPQKDAPDADPVRHRPAIDGPDPPCRVPDNVRRQWDADPPPRDIDGPPPDPDDDCVNPVVVVDD

Sequence (95 aa):
MLSDQELEQICRVYKIICPVCQSEADFHRLKRDMARAVKTAGDGYPLVYKWQKPGFDSVDPKQFFMAACSKCGFAGELDDANYRQAGKAPDAYRK

Solvent-accessible surface area (backbone atoms only — not comparable to full-atom values): 6224 Å² total; per-residue (Å²): 133,83,51,71,74,58,44,60,73,47,32,46,80,42,83,46,65,38,92,85,79,64,51,75,47,82,43,63,29,66,40,88,79,36,64,40,70,76,38,58,49,98,88,61,52,69,75,39,68,46,56,72,54,87,90,48,82,88,58,69,73,69,69,37,49,53,46,62,39,89,87,80,61,56,68,42,69,74,73,89,70,98,64,90,41,59,92,80,45,46,74,84,69,66,124

pLDDT: mean 78.54, std 13.53, range [43.91, 92.62]

Organism: NCBI:txid408172